Protein AF-A0AAV7ZIQ8-F1 (afdb_monomer)

InterPro domains:
  IPR001806 Small GTPase [PF00071] (3-124)
  IPR001806 Small GTPase [PS51421] (1-155)
  IPR001806 Small GTPase [SM00174] (4-128)
  IPR005225 Small GTP-binding domain [TIGR00231] (5-118)
  IPR027417 P-loop containing nucleoside triphosphate hydrolase [G3DSA:3.40.50.300] (1-154)
  IPR027417 P-loop containing nucleoside triphosphate hydrolase [SSF52540] (3-139)
  IPR050227 Ras-related protein Rab [PTHR47977] (3-155)

Radius of gyration: 22.84 Å; Cα contacts (8 Å, |Δi|>4): 168; chains: 1; bounding box: 70×34×74 Å

Sequence (155 aa):
MDRTMEVSGQLVKIQGWDTAGQERFRTITRAFYRGSHGVMIVYDVTSRKSFENVEYWIQNLKENTTVSDLSILLMGNKIDLEEERVVSTEEGENLAAQHNVPFFETSAKTGENVEKCFLLLTEQSLKKKHYNDSSKQTKQTTNVGIEIQPKKKCC

Organism: NCBI:txid1746091

Mean predicted aligned error: 10.59 Å

pLDDT: mean 78.33, std 20.76, range [32.09, 98.5]

Secondary structure (DSSP, 8-state):
-EEEEEETTEEEEEE----TT-TT-TTTHHHHHTT-SEEEEEEETT-HHHHHHHHHHHHHHHHHS-GGG-EEEEEEE-TT-GGG--S-HHHHHHHHHHHT--EEEE-TTT-TTHHHHHHHHHHHHHHHHHHHHHHHHTT---------PPPPPP-

Structure (mmCIF, N/CA/C/O backbone):
data_AF-A0AAV7ZIQ8-F1
#
_entry.id   AF-A0AAV7ZIQ8-F1
#
loop_
_atom_site.group_PDB
_atom_site.id
_atom_site.type_symbol
_atom_site.label_atom_id
_atom_site.label_alt_id
_atom_site.label_comp_id
_atom_site.label_asym_id
_atom_site.label_entity_id
_atom_site.label_seq_id
_atom_site.pdbx_PDB_ins_code
_atom_site.Cartn_x
_atom_site.Cartn_y
_atom_site.Cartn_z
_atom_site.occupancy
_atom_site.B_iso_or_equiv
_atom_site.auth_seq_id
_atom_site.auth_comp_id
_atom_site.auth_asym_id
_atom_site.auth_atom_id
_atom_site.pdbx_PDB_model_num
ATOM 1 N N . MET A 1 1 ? 7.582 -15.352 0.008 1.00 66.81 1 MET A N 1
ATOM 2 C CA . MET A 1 1 ? 6.362 -15.871 -0.650 1.00 66.81 1 MET A CA 1
ATOM 3 C C . MET A 1 1 ? 6.641 -16.031 -2.134 1.00 66.81 1 MET A C 1
ATOM 5 O O . MET A 1 1 ? 7.195 -15.110 -2.724 1.00 66.81 1 MET A O 1
ATOM 9 N N . ASP A 1 2 ? 6.266 -17.156 -2.737 1.00 77.56 2 ASP A N 1
ATOM 10 C CA . ASP A 1 2 ? 6.284 -17.350 -4.185 1.00 77.56 2 ASP A CA 1
ATOM 11 C C . ASP A 1 2 ? 4.873 -17.635 -4.719 1.00 77.56 2 ASP A C 1
ATOM 13 O O . ASP A 1 2 ? 4.132 -18.454 -4.185 1.00 77.56 2 ASP A O 1
ATOM 17 N N . ARG A 1 3 ? 4.471 -16.910 -5.766 1.00 80.94 3 ARG A N 1
ATOM 18 C CA . ARG A 1 3 ? 3.160 -17.066 -6.414 1.00 80.94 3 ARG A CA 1
ATOM 19 C C . ARG A 1 3 ? 3.337 -16.985 -7.921 1.00 80.94 3 ARG A C 1
ATOM 21 O O . ARG A 1 3 ? 4.111 -16.162 -8.390 1.00 80.94 3 ARG A O 1
ATOM 28 N N . THR A 1 4 ? 2.618 -17.803 -8.681 1.00 86.50 4 THR A N 1
ATOM 29 C CA . THR A 1 4 ? 2.549 -17.671 -10.145 1.00 86.50 4 THR A CA 1
ATOM 30 C C . THR A 1 4 ? 1.154 -17.200 -10.528 1.00 86.50 4 THR A C 1
ATOM 32 O O . THR A 1 4 ? 0.178 -17.713 -9.984 1.00 86.50 4 THR A O 1
ATOM 35 N N . MET A 1 5 ? 1.054 -16.218 -11.421 1.00 87.56 5 MET A N 1
ATOM 36 C CA . MET A 1 5 ? -0.221 -15.738 -11.957 1.00 87.56 5 MET A CA 1
ATOM 37 C C . MET A 1 5 ? -0.109 -15.400 -13.439 1.00 87.56 5 MET A C 1
ATOM 39 O O . MET A 1 5 ? 0.970 -15.063 -13.921 1.00 87.56 5 MET A O 1
ATOM 43 N N . GLU A 1 6 ? -1.224 -15.508 -14.154 1.00 89.31 6 GLU A N 1
ATOM 44 C CA . GLU A 1 6 ? -1.316 -15.083 -15.546 1.00 89.31 6 GLU A CA 1
ATOM 45 C C . GLU A 1 6 ? -1.636 -13.588 -15.607 1.00 89.31 6 GLU A C 1
ATOM 47 O O . GLU A 1 6 ? -2.621 -13.127 -15.034 1.00 89.31 6 GLU A O 1
ATOM 52 N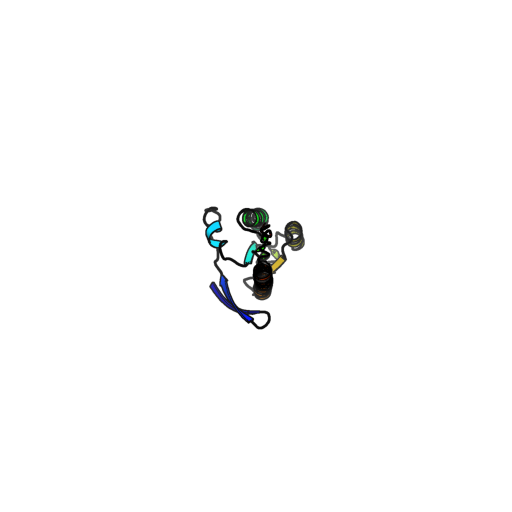 N . VAL A 1 7 ? -0.784 -12.828 -16.292 1.00 87.31 7 VAL A N 1
ATOM 53 C CA . VAL A 1 7 ? -0.904 -11.379 -16.446 1.00 87.31 7 VAL A CA 1
ATOM 54 C C . VAL A 1 7 ? -0.699 -11.040 -17.912 1.00 87.31 7 VAL A C 1
ATOM 56 O O . VAL A 1 7 ? 0.361 -11.315 -18.468 1.00 87.31 7 VAL A O 1
ATOM 59 N N . SER A 1 8 ? -1.712 -10.455 -18.559 1.00 84.50 8 SER A N 1
ATOM 60 C CA . SER A 1 8 ? -1.661 -10.116 -19.994 1.00 84.50 8 SER A CA 1
ATOM 61 C C . SER A 1 8 ? -1.257 -11.303 -20.898 1.00 84.50 8 SER A C 1
ATOM 63 O O . SER A 1 8 ? -0.482 -11.136 -21.839 1.00 84.50 8 SER A O 1
ATOM 65 N N . GLY A 1 9 ? -1.740 -12.515 -20.592 1.00 83.69 9 GLY A N 1
ATOM 66 C CA . GLY A 1 9 ? -1.420 -13.742 -21.337 1.00 83.69 9 GLY A CA 1
ATOM 67 C C . GLY A 1 9 ? -0.019 -14.313 -21.078 1.00 83.69 9 GLY A C 1
ATOM 68 O O . GLY A 1 9 ? 0.416 -15.222 -21.782 1.00 83.69 9 GLY A O 1
ATOM 69 N N . GLN A 1 10 ? 0.714 -13.784 -20.091 1.00 85.38 10 GLN A N 1
ATOM 70 C CA . GLN A 1 10 ? 2.027 -14.280 -19.676 1.00 85.38 10 GLN A CA 1
ATOM 71 C C . GLN A 1 10 ? 1.956 -14.873 -18.268 1.00 85.38 10 GLN A C 1
ATOM 73 O O . GLN A 1 10 ? 1.420 -14.253 -17.353 1.00 85.38 10 GLN A O 1
ATOM 78 N N . LEU A 1 11 ? 2.547 -16.053 -18.064 1.00 87.75 11 LEU A N 1
ATOM 79 C CA . LEU A 1 11 ? 2.721 -16.622 -16.726 1.00 87.75 11 LEU A CA 1
ATOM 80 C C . LEU A 1 11 ? 3.894 -15.940 -16.018 1.00 8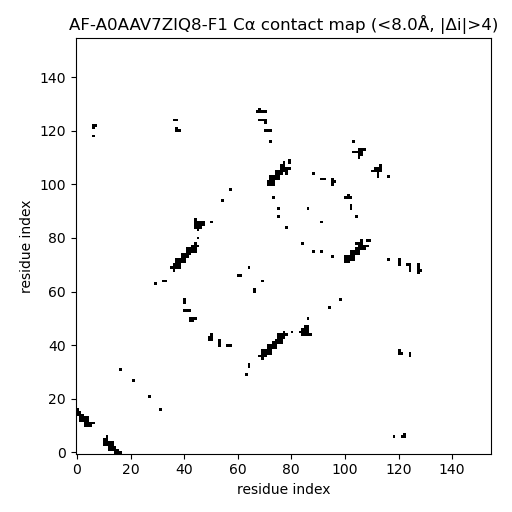7.75 11 LEU A C 1
ATOM 82 O O . LEU A 1 11 ? 5.048 -16.065 -16.429 1.00 87.75 11 LEU A O 1
ATOM 86 N N . VAL A 1 12 ? 3.598 -15.236 -14.929 1.00 87.69 12 VAL A N 1
ATOM 87 C CA . VAL A 1 12 ? 4.568 -14.462 -14.153 1.00 87.69 12 VAL A CA 1
ATOM 88 C C . VAL A 1 12 ? 4.741 -15.081 -12.776 1.00 87.69 12 VAL A C 1
ATOM 90 O O . VAL A 1 12 ? 3.776 -15.239 -12.028 1.00 87.69 12 VAL A O 1
ATOM 93 N N . LYS A 1 13 ? 5.990 -15.387 -12.411 1.00 86.56 13 LYS A N 1
ATOM 94 C CA . LYS A 1 13 ? 6.356 -15.797 -11.051 1.00 86.56 13 LYS A CA 1
ATOM 95 C C . LYS A 1 13 ? 6.713 -14.570 -10.209 1.00 86.56 13 LYS A C 1
ATOM 97 O O . LYS A 1 13 ? 7.732 -13.924 -10.441 1.00 86.56 13 LYS A O 1
ATOM 102 N N . ILE A 1 14 ? 5.892 -14.282 -9.210 1.00 85.31 14 ILE A N 1
ATOM 103 C CA . ILE A 1 14 ? 6.077 -13.232 -8.210 1.00 85.31 14 ILE A CA 1
ATOM 104 C C . ILE A 1 14 ? 6.877 -13.800 -7.038 1.00 85.31 14 ILE A C 1
ATOM 106 O O . ILE A 1 14 ? 6.524 -14.838 -6.475 1.00 85.31 14 ILE A O 1
ATOM 110 N N . GLN A 1 15 ? 7.942 -13.096 -6.656 1.00 82.69 15 GLN A N 1
ATOM 111 C CA . GLN A 1 15 ? 8.707 -13.354 -5.436 1.00 82.69 15 GLN A CA 1
ATOM 112 C C . GLN A 1 15 ? 8.516 -12.170 -4.489 1.00 82.69 15 GLN A C 1
ATOM 114 O O . GLN A 1 15 ? 9.014 -11.076 -4.747 1.00 82.69 15 GLN A O 1
ATOM 119 N N . GLY A 1 16 ? 7.746 -12.388 -3.426 1.00 77.75 16 GLY A N 1
ATOM 120 C CA . GLY A 1 16 ? 7.453 -11.387 -2.406 1.00 77.75 16 GLY A CA 1
ATOM 121 C C . GLY A 1 16 ? 8.329 -11.573 -1.172 1.00 77.75 16 GLY A C 1
ATOM 122 O O . GLY A 1 16 ? 8.413 -12.684 -0.630 1.00 77.75 16 GLY A O 1
ATOM 123 N N . TRP A 1 17 ? 8.926 -10.474 -0.721 1.00 75.88 17 TRP A N 1
ATOM 124 C CA . TRP A 1 17 ? 9.669 -10.367 0.531 1.00 75.88 17 TRP A CA 1
ATOM 125 C C . TRP A 1 17 ? 8.848 -9.489 1.477 1.00 75.88 17 TRP A C 1
ATOM 127 O O . TRP A 1 17 ? 8.567 -8.341 1.145 1.00 75.88 17 TRP A O 1
ATOM 137 N N . ASP A 1 18 ? 8.422 -10.037 2.614 1.00 71.62 18 ASP A N 1
ATOM 138 C CA . ASP A 1 18 ? 7.793 -9.249 3.676 1.00 71.62 18 ASP A CA 1
ATOM 139 C C . ASP A 1 18 ? 8.892 -8.622 4.544 1.00 71.62 18 ASP A C 1
ATOM 141 O O . ASP A 1 18 ? 9.898 -9.267 4.849 1.00 71.62 18 ASP A O 1
ATOM 145 N N . THR A 1 19 ? 8.717 -7.359 4.920 1.00 66.12 19 THR A N 1
ATOM 146 C CA . THR A 1 19 ? 9.667 -6.599 5.742 1.00 66.12 19 THR A CA 1
ATOM 147 C C . THR A 1 19 ? 9.257 -6.531 7.216 1.00 66.12 19 THR A C 1
ATOM 149 O O . THR A 1 19 ? 9.824 -5.726 7.958 1.00 66.12 19 THR A O 1
ATOM 152 N N . ALA A 1 20 ? 8.278 -7.339 7.649 1.00 45.81 20 ALA A N 1
ATOM 153 C CA . ALA A 1 20 ? 7.771 -7.382 9.022 1.00 45.81 20 ALA A CA 1
ATOM 154 C C . ALA A 1 20 ? 8.884 -7.290 10.093 1.00 45.81 20 ALA A C 1
ATOM 156 O O . ALA A 1 20 ? 9.793 -8.119 10.155 1.00 45.81 20 ALA A O 1
ATOM 157 N N . GLY A 1 21 ? 8.800 -6.271 10.962 1.00 49.53 21 GLY A N 1
ATOM 158 C CA . GLY A 1 21 ? 9.631 -6.128 12.168 1.00 49.53 21 GLY A CA 1
ATOM 159 C C . GLY A 1 21 ? 10.953 -5.361 12.018 1.00 49.53 21 GLY A C 1
ATOM 160 O O . GLY A 1 21 ? 11.766 -5.354 12.947 1.00 49.53 21 GLY A O 1
ATOM 161 N N . GLN A 1 22 ? 11.194 -4.707 10.880 1.00 46.72 22 GLN A N 1
ATOM 162 C CA . GLN A 1 22 ? 12.432 -3.972 10.593 1.00 46.72 22 GLN A CA 1
ATOM 163 C C . GLN A 1 22 ? 12.283 -2.441 10.598 1.00 46.72 22 GLN A C 1
ATOM 165 O O . GLN A 1 22 ? 13.212 -1.747 10.185 1.00 46.72 22 GLN A O 1
ATOM 170 N N . GLU A 1 23 ? 11.208 -1.863 11.157 1.00 55.09 23 GLU A N 1
ATOM 171 C CA . GLU A 1 23 ? 11.149 -0.400 11.345 1.00 55.09 23 GLU A CA 1
ATOM 172 C C . GLU A 1 23 ? 12.310 0.148 12.207 1.00 55.09 23 GLU A C 1
ATOM 174 O O . GLU A 1 23 ? 12.680 1.319 12.096 1.00 55.09 23 GLU A O 1
ATOM 179 N N . ARG A 1 24 ? 12.945 -0.714 13.021 1.00 51.22 24 ARG A N 1
ATOM 180 C CA . ARG A 1 24 ? 14.128 -0.390 13.842 1.00 51.22 24 ARG A CA 1
ATOM 181 C C . ARG A 1 24 ? 15.465 -0.430 13.093 1.00 51.22 24 ARG A C 1
ATOM 183 O O . ARG A 1 24 ? 16.467 0.023 13.636 1.00 51.22 24 ARG A O 1
ATOM 190 N N . PHE A 1 25 ? 15.504 -0.921 11.858 1.00 48.28 25 PHE A N 1
ATOM 191 C CA . PHE A 1 25 ? 16.738 -1.120 11.095 1.00 48.28 25 PHE A CA 1
ATOM 192 C C . PHE A 1 25 ? 16.577 -0.543 9.685 1.00 48.28 25 PHE A C 1
ATOM 194 O O . PHE A 1 25 ? 16.498 -1.241 8.678 1.00 48.28 25 PHE A O 1
ATOM 201 N N . ARG A 1 26 ? 16.596 0.792 9.623 1.00 52.88 26 ARG A N 1
ATOM 202 C CA . ARG A 1 26 ? 16.509 1.608 8.396 1.00 52.88 26 ARG A CA 1
ATOM 203 C C . ARG A 1 26 ? 17.550 1.260 7.310 1.00 52.88 26 ARG A C 1
ATOM 205 O O . ARG A 1 26 ? 17.431 1.725 6.183 1.00 52.88 26 ARG A O 1
ATOM 212 N N . THR A 1 27 ? 18.569 0.462 7.633 1.00 47.25 27 THR A N 1
ATOM 213 C CA . THR A 1 27 ? 19.698 0.107 6.755 1.00 47.25 27 THR A CA 1
ATOM 214 C C . THR A 1 27 ? 19.421 -1.103 5.852 1.00 47.25 27 THR A C 1
ATOM 216 O O . THR A 1 27 ? 20.036 -1.232 4.795 1.00 47.25 27 THR A O 1
ATOM 219 N N . ILE A 1 28 ? 18.495 -1.990 6.229 1.00 51.16 28 ILE A N 1
ATOM 220 C CA . ILE A 1 28 ? 18.280 -3.279 5.549 1.00 51.16 28 ILE A CA 1
ATOM 221 C C . ILE A 1 28 ? 17.465 -3.138 4.244 1.00 51.16 28 ILE A C 1
ATOM 223 O O . ILE A 1 28 ? 17.542 -3.985 3.356 1.00 51.16 28 ILE A O 1
ATOM 227 N N . THR A 1 29 ? 16.783 -2.010 4.040 1.00 56.53 29 THR A N 1
ATOM 228 C CA . THR A 1 29 ? 15.874 -1.781 2.907 1.00 56.53 29 THR A CA 1
ATOM 229 C C . THR A 1 29 ? 16.572 -1.581 1.557 1.00 56.53 29 THR A C 1
ATOM 231 O O . THR A 1 29 ? 16.047 -2.008 0.531 1.00 56.53 29 THR A O 1
ATOM 234 N N . ARG A 1 30 ? 17.799 -1.034 1.520 1.00 56.44 30 ARG A N 1
ATOM 235 C CA . ARG A 1 30 ? 18.522 -0.796 0.249 1.00 56.44 30 ARG A CA 1
ATOM 236 C C . ARG A 1 30 ? 18.827 -2.078 -0.536 1.00 56.44 30 ARG A C 1
ATOM 238 O O . ARG A 1 30 ? 18.812 -2.048 -1.764 1.00 56.44 30 ARG A O 1
ATOM 245 N N . ALA A 1 31 ? 19.099 -3.190 0.149 1.00 55.47 31 ALA A N 1
ATOM 246 C CA . ALA A 1 31 ? 19.391 -4.468 -0.503 1.00 55.47 31 ALA A CA 1
ATOM 247 C C . ALA A 1 31 ? 18.139 -5.087 -1.151 1.00 55.47 31 ALA A C 1
ATOM 249 O O . ALA A 1 31 ? 18.246 -5.686 -2.216 1.00 55.47 31 ALA A O 1
ATOM 250 N N . PHE A 1 32 ? 16.957 -4.880 -0.558 1.00 58.69 32 PHE A N 1
ATOM 251 C CA . PHE A 1 32 ? 15.686 -5.405 -1.071 1.00 58.69 32 PHE A CA 1
ATOM 252 C C . PHE A 1 32 ? 15.155 -4.641 -2.287 1.00 58.69 32 PHE A C 1
ATOM 254 O O . PHE A 1 32 ? 14.423 -5.197 -3.105 1.00 58.69 32 PHE A O 1
ATOM 261 N N . TYR A 1 33 ? 15.542 -3.376 -2.452 1.00 59.97 33 TYR A N 1
ATOM 262 C CA . TYR A 1 33 ? 15.119 -2.587 -3.608 1.00 59.97 33 TYR A CA 1
ATOM 263 C C . TYR A 1 33 ? 15.877 -2.950 -4.888 1.00 59.97 33 TYR A C 1
ATOM 265 O O . TYR A 1 33 ? 15.338 -2.828 -5.989 1.00 59.97 33 TYR A O 1
ATOM 273 N N . ARG A 1 34 ? 17.127 -3.417 -4.773 1.00 60.91 34 ARG A N 1
ATOM 274 C CA . ARG A 1 34 ? 17.961 -3.728 -5.937 1.00 60.91 34 ARG A CA 1
ATOM 275 C C . ARG A 1 34 ? 17.459 -5.002 -6.624 1.00 60.91 34 ARG A C 1
ATOM 277 O O . ARG A 1 34 ? 17.668 -6.102 -6.131 1.00 60.91 34 ARG A O 1
ATOM 284 N N . GLY A 1 35 ? 16.832 -4.838 -7.789 1.00 65.06 35 GLY A N 1
ATOM 285 C CA . GLY A 1 35 ? 16.249 -5.938 -8.572 1.00 65.06 35 GLY A CA 1
ATOM 286 C C . GLY A 1 35 ? 14.753 -6.165 -8.329 1.00 65.06 35 GLY A C 1
ATOM 287 O O . GLY A 1 35 ? 14.164 -7.038 -8.966 1.00 65.06 35 GLY A O 1
ATOM 288 N N . SER A 1 36 ? 14.129 -5.369 -7.456 1.00 72.62 36 SER A N 1
ATOM 289 C CA . SER A 1 36 ? 12.673 -5.335 -7.316 1.00 72.62 36 SER A CA 1
ATOM 290 C C . SER A 1 36 ? 12.048 -4.556 -8.473 1.00 72.62 36 SER A C 1
ATOM 292 O O . SER A 1 36 ? 12.565 -3.524 -8.889 1.00 72.62 36 SER A O 1
ATOM 294 N N . HIS A 1 37 ? 10.926 -5.056 -8.991 1.00 83.88 37 HIS A N 1
ATOM 295 C CA . HIS A 1 37 ? 10.193 -4.425 -10.097 1.00 83.88 37 HIS A CA 1
ATOM 296 C C . HIS A 1 37 ? 8.969 -3.638 -9.606 1.00 83.88 37 HIS A C 1
ATOM 298 O O . HIS A 1 37 ? 8.428 -2.798 -10.328 1.00 83.88 37 HIS A O 1
ATOM 304 N N . GLY A 1 38 ? 8.516 -3.911 -8.382 1.00 87.44 38 GLY A N 1
ATOM 305 C CA . GLY A 1 38 ? 7.373 -3.257 -7.769 1.00 87.44 38 GLY A CA 1
ATOM 306 C C . GLY A 1 38 ? 7.434 -3.324 -6.246 1.00 87.44 38 GLY A C 1
ATOM 307 O O . GLY A 1 38 ? 8.014 -4.258 -5.692 1.00 87.44 38 GLY A O 1
ATOM 308 N N . VAL A 1 39 ? 6.846 -2.331 -5.583 1.00 88.31 39 VAL A N 1
ATOM 309 C CA . VAL A 1 39 ? 6.736 -2.227 -4.125 1.00 88.31 39 VAL A CA 1
ATOM 310 C C . VAL A 1 39 ? 5.296 -1.915 -3.754 1.00 88.31 39 VAL A C 1
ATOM 312 O O . VAL A 1 39 ? 4.667 -1.033 -4.338 1.00 88.31 39 VAL A O 1
ATOM 315 N N . MET A 1 40 ? 4.794 -2.630 -2.754 1.00 90.69 40 MET A N 1
ATOM 316 C CA . MET A 1 40 ? 3.528 -2.329 -2.103 1.00 90.69 40 MET A CA 1
ATOM 317 C C . MET A 1 40 ? 3.812 -1.686 -0.752 1.00 90.69 40 MET A C 1
ATOM 319 O O . MET A 1 40 ? 4.531 -2.262 0.063 1.00 90.69 40 MET A O 1
ATOM 323 N N . ILE A 1 41 ? 3.254 -0.505 -0.516 1.00 92.38 41 ILE A N 1
ATOM 324 C CA . ILE A 1 41 ? 3.306 0.168 0.781 1.00 92.38 41 ILE A CA 1
ATOM 325 C C . ILE A 1 41 ? 1.941 -0.007 1.417 1.00 92.38 41 ILE A C 1
ATOM 327 O O . ILE A 1 41 ? 0.932 0.336 0.807 1.00 92.38 41 ILE A O 1
ATOM 331 N N . VAL A 1 42 ? 1.910 -0.561 2.623 1.00 94.56 42 VAL A N 1
ATOM 332 C CA . VAL A 1 42 ? 0.664 -0.945 3.287 1.00 94.56 42 VAL A CA 1
ATOM 333 C C . VAL A 1 42 ? 0.564 -0.227 4.617 1.00 94.56 42 VAL A C 1
ATOM 335 O O . VAL A 1 42 ? 1.489 -0.305 5.425 1.00 94.56 42 VAL A O 1
ATOM 338 N N . TYR A 1 43 ? -0.559 0.440 4.850 1.00 96.38 43 TYR A N 1
ATOM 339 C CA . TYR A 1 43 ? -0.941 0.925 6.171 1.00 96.38 43 TYR A CA 1
ATOM 340 C C . TYR A 1 43 ? -2.219 0.228 6.638 1.00 96.38 43 TYR A C 1
ATOM 342 O O . TYR A 1 43 ? -2.890 -0.458 5.872 1.00 96.38 43 TYR A O 1
ATOM 350 N N . ASP A 1 44 ? -2.526 0.371 7.917 1.00 97.06 44 ASP A N 1
ATOM 351 C CA . ASP A 1 44 ? -3.721 -0.160 8.558 1.00 97.06 44 ASP A CA 1
ATOM 352 C C . ASP A 1 44 ? -4.727 0.979 8.764 1.00 97.06 44 ASP A C 1
ATOM 354 O O . ASP A 1 44 ? -4.394 1.985 9.399 1.00 97.06 44 ASP A O 1
ATOM 358 N N . VAL A 1 45 ? -5.947 0.838 8.234 1.00 98.44 45 VAL A N 1
ATOM 359 C CA . VAL A 1 45 ? -6.986 1.881 8.326 1.00 98.44 45 VAL A CA 1
ATOM 360 C C . VAL A 1 45 ? -7.434 2.158 9.764 1.00 98.44 45 VAL A C 1
ATOM 362 O O . VAL A 1 45 ? -7.970 3.233 10.036 1.00 98.44 45 VAL A O 1
ATOM 365 N N . THR A 1 46 ? -7.162 1.245 10.702 1.00 98.06 46 THR A N 1
ATOM 366 C CA . THR A 1 46 ? -7.436 1.424 12.138 1.00 98.06 46 THR A CA 1
ATOM 367 C C . THR A 1 46 ? -6.246 2.022 12.902 1.00 98.06 46 THR A C 1
ATOM 369 O O . THR A 1 46 ? -6.318 2.271 14.105 1.00 98.06 46 THR A O 1
ATOM 372 N N . SER A 1 47 ? -5.133 2.327 12.218 1.00 97.31 47 SER A N 1
ATOM 373 C CA . SER A 1 47 ? -3.920 2.872 12.833 1.00 97.31 47 SER A CA 1
ATOM 374 C C . SER A 1 47 ? -3.419 4.138 12.139 1.00 97.31 47 SER A C 1
ATOM 376 O O . SER A 1 47 ? -2.624 4.085 11.195 1.00 97.31 47 SER A O 1
ATOM 378 N N . ARG A 1 48 ? -3.773 5.302 12.701 1.00 96.56 48 ARG A N 1
ATOM 379 C CA . ARG A 1 48 ? -3.288 6.6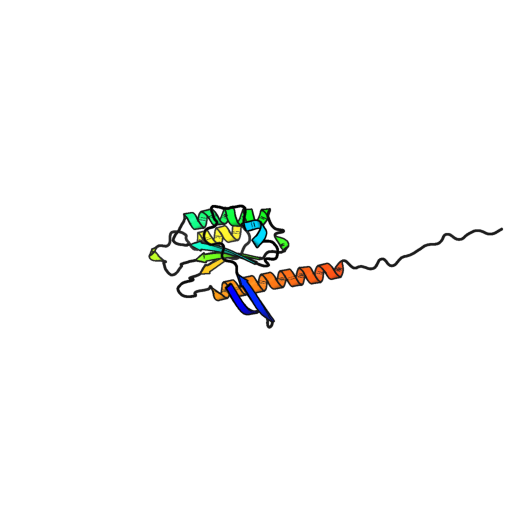30 12.273 1.00 96.56 48 ARG A CA 1
ATOM 380 C C . ARG A 1 48 ? -1.762 6.688 12.155 1.00 96.56 48 ARG A C 1
ATOM 382 O O . ARG A 1 48 ? -1.231 7.155 11.154 1.00 96.56 48 ARG A O 1
ATOM 389 N N . LYS A 1 49 ? -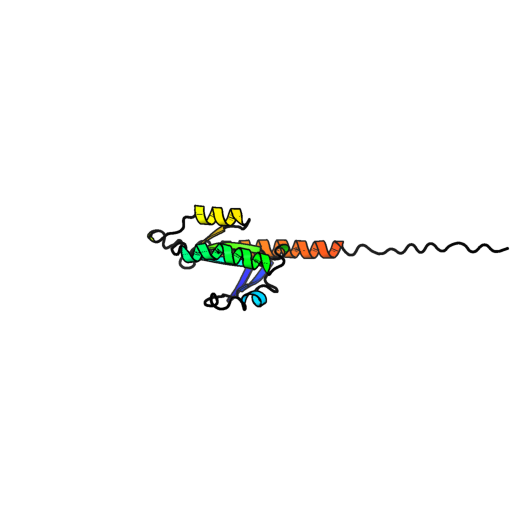1.057 6.120 13.137 1.00 93.75 49 LYS A N 1
ATOM 390 C CA . LYS A 1 49 ? 0.410 6.048 13.153 1.00 93.75 49 LYS A CA 1
ATOM 391 C C . LYS A 1 49 ? 0.972 5.283 11.951 1.00 93.75 49 LYS A C 1
ATOM 393 O O . LYS A 1 49 ? 2.031 5.632 11.442 1.00 93.75 49 LYS A O 1
ATOM 398 N N . SER A 1 50 ? 0.314 4.210 11.509 1.00 93.88 50 SER A N 1
ATOM 399 C CA . SER A 1 50 ? 0.774 3.454 10.337 1.00 93.88 50 SER A CA 1
ATOM 400 C C . SER A 1 50 ? 0.658 4.282 9.053 1.00 93.88 50 SER A C 1
ATOM 402 O O . SER A 1 50 ? 1.582 4.264 8.242 1.00 93.88 50 SER A O 1
ATOM 404 N N . PHE A 1 51 ? -0.414 5.071 8.928 1.00 96.19 51 PHE A N 1
ATOM 405 C CA . PHE A 1 51 ? -0.649 5.981 7.810 1.00 96.19 51 PHE A CA 1
ATOM 406 C C . PHE A 1 51 ? 0.369 7.126 7.769 1.00 96.19 51 PHE A C 1
ATOM 408 O O . PHE A 1 51 ? 0.969 7.371 6.729 1.00 96.19 51 PHE A O 1
ATOM 415 N N . GLU A 1 52 ? 0.666 7.755 8.908 1.00 92.94 52 GLU A N 1
ATOM 416 C CA . GLU A 1 52 ? 1.677 8.825 8.998 1.00 92.94 52 GLU A CA 1
ATOM 417 C C . GLU A 1 52 ? 3.080 8.366 8.558 1.00 92.94 52 GLU A C 1
ATOM 419 O O . GLU A 1 52 ? 3.864 9.148 8.026 1.00 92.94 52 GLU A O 1
ATOM 424 N N . ASN A 1 53 ? 3.407 7.080 8.723 1.00 89.88 53 ASN A N 1
ATOM 425 C CA . ASN A 1 53 ? 4.693 6.543 8.273 1.00 89.88 53 ASN A CA 1
ATOM 426 C C . ASN A 1 53 ? 4.777 6.344 6.750 1.00 89.88 53 ASN A C 1
ATOM 428 O O . ASN A 1 53 ? 5.882 6.194 6.226 1.00 89.88 53 ASN A O 1
ATOM 432 N N . VAL A 1 54 ? 3.651 6.316 6.028 1.00 91.81 54 VAL A N 1
ATOM 433 C CA . VAL A 1 54 ? 3.618 6.062 4.577 1.00 91.81 54 VAL A CA 1
ATOM 434 C C . VAL A 1 54 ? 4.434 7.098 3.813 1.00 91.81 54 VAL A C 1
ATOM 436 O O . VAL A 1 54 ? 5.208 6.727 2.930 1.00 91.81 54 VAL A O 1
ATOM 439 N N . GLU A 1 55 ? 4.304 8.377 4.166 1.00 89.06 55 GLU A N 1
ATOM 440 C CA . GLU A 1 55 ? 5.027 9.462 3.500 1.00 89.06 55 GLU A CA 1
ATOM 441 C C . GLU A 1 55 ? 6.545 9.251 3.591 1.00 89.06 55 GLU A C 1
ATOM 443 O O . GLU A 1 55 ? 7.247 9.287 2.577 1.00 89.06 55 GLU A O 1
ATOM 448 N N . TYR A 1 56 ? 7.040 8.918 4.788 1.00 86.75 56 TYR A N 1
ATOM 449 C 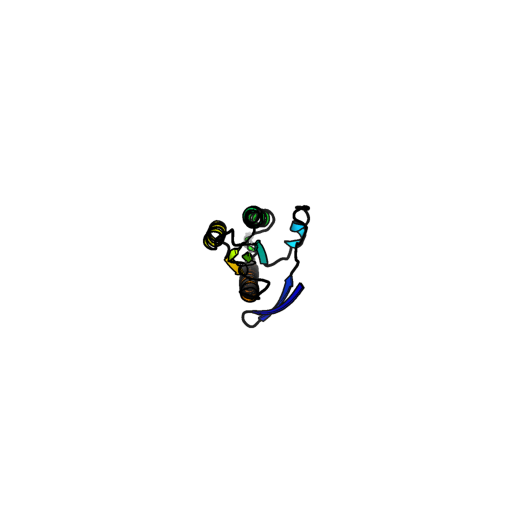CA . TYR A 1 56 ? 8.446 8.582 4.997 1.00 86.75 56 TYR A CA 1
ATOM 450 C C . TYR A 1 56 ? 8.893 7.418 4.097 1.00 86.75 56 TYR A C 1
ATOM 452 O O . TYR A 1 56 ? 9.966 7.482 3.492 1.00 86.75 56 TYR A O 1
ATOM 460 N N . TRP A 1 57 ? 8.081 6.364 3.966 1.00 85.75 57 TRP A N 1
ATOM 461 C CA . TRP A 1 57 ? 8.418 5.215 3.121 1.00 85.75 57 TRP A CA 1
ATOM 462 C C . TRP A 1 57 ? 8.452 5.565 1.634 1.00 85.75 57 TRP A C 1
ATOM 464 O O . TRP A 1 57 ? 9.392 5.170 0.941 1.00 85.75 57 TRP A O 1
ATOM 474 N N . ILE A 1 58 ? 7.479 6.337 1.144 1.00 86.12 58 ILE A N 1
ATOM 475 C CA . ILE A 1 58 ? 7.447 6.787 -0.253 1.00 86.12 58 ILE A CA 1
ATOM 476 C C . ILE A 1 58 ? 8.670 7.653 -0.563 1.00 86.12 58 ILE A C 1
ATOM 478 O O . ILE A 1 58 ? 9.327 7.441 -1.585 1.00 86.12 58 ILE A O 1
ATOM 482 N N . GLN A 1 59 ? 9.001 8.609 0.307 1.00 84.69 59 GLN A N 1
ATOM 483 C CA . GLN A 1 59 ? 10.167 9.477 0.130 1.00 84.69 59 GLN A CA 1
ATOM 484 C C . GLN A 1 59 ? 11.468 8.667 0.154 1.00 84.69 59 GLN A C 1
ATOM 486 O O . GLN A 1 59 ? 12.284 8.779 -0.761 1.00 84.69 59 GLN A O 1
ATOM 491 N N . ASN A 1 60 ? 11.620 7.759 1.121 1.00 82.00 60 ASN A N 1
ATOM 492 C CA . ASN A 1 60 ? 12.798 6.903 1.217 1.00 82.00 60 ASN A CA 1
ATOM 493 C C . ASN A 1 60 ? 12.983 6.026 -0.036 1.00 82.00 60 ASN A C 1
ATOM 495 O O . ASN A 1 60 ? 14.100 5.889 -0.535 1.00 82.00 60 ASN A O 1
ATOM 499 N N . LEU A 1 61 ? 11.903 5.463 -0.582 1.00 80.44 61 LEU A N 1
ATOM 500 C CA . LEU A 1 61 ? 11.944 4.715 -1.843 1.00 80.44 61 LEU A CA 1
ATOM 501 C C . LEU A 1 61 ? 12.386 5.598 -3.012 1.00 80.44 61 LEU A C 1
ATOM 503 O O . LEU A 1 61 ? 13.209 5.171 -3.826 1.00 80.44 61 LEU A O 1
ATOM 507 N N . LYS A 1 62 ? 11.871 6.830 -3.081 1.00 78.62 62 LYS A N 1
ATOM 508 C CA . LYS A 1 62 ? 12.202 7.783 -4.146 1.00 78.62 62 LYS A CA 1
ATOM 509 C C . LYS A 1 62 ? 13.663 8.240 -4.109 1.00 78.62 62 LYS A C 1
ATOM 511 O O . LYS A 1 62 ? 14.261 8.428 -5.161 1.00 78.62 62 LYS A O 1
ATOM 516 N N . GLU A 1 63 ? 14.250 8.368 -2.923 1.00 78.56 63 GLU A N 1
ATOM 517 C CA . GLU A 1 63 ? 15.648 8.783 -2.744 1.00 78.56 63 GLU A CA 1
ATOM 518 C C . GLU A 1 63 ? 16.662 7.660 -2.999 1.00 78.56 63 GLU A C 1
ATOM 520 O O . GLU A 1 63 ? 17.776 7.909 -3.458 1.00 78.56 63 GLU A O 1
ATOM 525 N N . ASN A 1 64 ? 16.305 6.414 -2.674 1.00 68.75 64 ASN A N 1
ATOM 526 C CA . ASN A 1 64 ? 17.242 5.286 -2.685 1.00 68.75 64 ASN A CA 1
ATOM 527 C C . ASN A 1 64 ? 17.160 4.421 -3.951 1.00 68.75 64 ASN A C 1
ATOM 529 O O . ASN A 1 64 ? 17.922 3.460 -4.082 1.00 68.75 64 ASN A O 1
ATOM 533 N N . THR A 1 65 ? 16.249 4.732 -4.874 1.00 67.25 65 THR A N 1
ATOM 534 C CA . THR A 1 65 ? 16.043 3.969 -6.109 1.00 67.25 65 THR A CA 1
ATOM 535 C C . THR A 1 65 ? 15.930 4.900 -7.309 1.00 67.25 65 THR A C 1
ATOM 537 O O . THR A 1 65 ? 15.477 6.038 -7.193 1.00 67.25 65 THR A O 1
ATOM 540 N N . THR A 1 66 ? 16.318 4.428 -8.495 1.00 65.00 66 THR A N 1
ATOM 541 C CA . THR A 1 66 ? 15.946 5.120 -9.732 1.00 65.00 66 THR A CA 1
ATOM 542 C C . THR A 1 66 ? 14.454 4.878 -9.957 1.00 65.00 66 THR A C 1
ATOM 544 O O . THR A 1 66 ? 14.047 3.841 -10.474 1.00 65.00 66 THR A O 1
ATOM 547 N N . VAL A 1 67 ? 13.634 5.834 -9.518 1.00 59.22 67 VAL A N 1
ATOM 548 C CA . VAL A 1 67 ? 12.158 5.768 -9.491 1.00 59.22 67 VAL A CA 1
ATOM 549 C C . VAL A 1 67 ? 11.537 5.394 -10.843 1.00 59.22 67 VAL A C 1
ATOM 551 O O . VAL A 1 67 ? 10.430 4.856 -10.888 1.00 59.22 67 VAL A O 1
ATOM 554 N N . SER A 1 68 ? 12.250 5.629 -11.951 1.00 62.47 68 SER A N 1
ATOM 555 C CA . SER A 1 68 ? 11.801 5.230 -13.289 1.00 62.47 68 SER A CA 1
ATOM 556 C C . SER A 1 68 ? 11.482 3.738 -13.383 1.00 62.47 68 SER A C 1
ATOM 558 O O . SER A 1 68 ? 10.533 3.370 -14.073 1.00 62.47 68 SER A O 1
ATOM 560 N N . ASP A 1 69 ? 12.199 2.897 -12.639 1.00 69.75 69 ASP A N 1
ATOM 561 C CA . ASP A 1 69 ? 12.178 1.447 -12.840 1.00 69.75 69 ASP A CA 1
ATOM 562 C C . ASP A 1 69 ? 11.260 0.710 -11.853 1.00 69.75 69 ASP A C 1
ATOM 564 O O . ASP A 1 69 ? 10.947 -0.461 -12.064 1.00 69.75 69 ASP A O 1
ATOM 568 N N . LEU A 1 70 ? 10.781 1.390 -10.804 1.00 82.19 70 LEU A N 1
ATOM 569 C CA . LEU A 1 70 ? 9.993 0.783 -9.731 1.00 82.19 70 LEU A CA 1
ATOM 570 C C . LEU A 1 70 ? 8.519 1.190 -9.819 1.00 82.19 70 LEU A C 1
ATOM 572 O O . LEU A 1 70 ? 8.192 2.378 -9.856 1.00 82.19 70 LEU A O 1
ATOM 576 N N . SER A 1 71 ? 7.603 0.227 -9.862 1.00 88.81 71 SER A N 1
ATOM 577 C CA . SER A 1 71 ? 6.168 0.495 -9.675 1.00 88.81 71 SER A CA 1
ATOM 578 C C . SER A 1 71 ? 5.855 0.566 -8.180 1.00 88.81 71 SER A C 1
ATOM 580 O O . SER A 1 71 ? 6.294 -0.298 -7.430 1.00 88.81 71 SER A O 1
ATOM 582 N N . ILE A 1 72 ? 5.124 1.581 -7.724 1.00 90.31 72 ILE A N 1
ATOM 583 C CA . ILE A 1 72 ? 4.748 1.734 -6.309 1.00 90.31 72 ILE A CA 1
ATOM 584 C C . ILE A 1 72 ? 3.226 1.702 -6.226 1.00 90.31 72 ILE A C 1
ATOM 586 O O . ILE A 1 72 ? 2.575 2.374 -7.019 1.00 90.31 72 ILE A O 1
ATOM 590 N N . LEU A 1 73 ? 2.683 0.944 -5.274 1.00 94.00 73 LEU A N 1
ATOM 591 C CA . LEU A 1 73 ? 1.253 0.848 -4.984 1.00 94.00 73 LEU A CA 1
ATOM 592 C C . LEU A 1 73 ? 1.013 1.131 -3.499 1.00 94.00 73 LEU A C 1
ATOM 594 O O . LEU A 1 73 ? 1.625 0.476 -2.654 1.00 94.00 73 LEU A O 1
ATOM 598 N N . LEU A 1 74 ? 0.133 2.082 -3.184 1.00 96.38 74 LEU A N 1
ATOM 599 C CA . LEU A 1 74 ? -0.309 2.330 -1.813 1.00 96.38 74 LEU A CA 1
ATOM 600 C C . LEU A 1 74 ? -1.547 1.485 -1.501 1.00 96.38 74 LEU A C 1
ATOM 602 O O . LEU A 1 74 ? -2.473 1.415 -2.309 1.00 96.38 74 LEU A O 1
ATOM 606 N N . MET A 1 75 ? -1.573 0.861 -0.325 1.00 97.88 75 MET A N 1
ATOM 607 C CA . MET A 1 75 ? -2.698 0.054 0.133 1.00 97.88 75 MET A CA 1
ATOM 608 C C . MET A 1 75 ? -3.127 0.436 1.550 1.00 97.88 75 MET A C 1
ATOM 610 O O . MET A 1 75 ? -2.314 0.399 2.475 1.00 97.88 75 MET A O 1
ATOM 614 N N . GLY A 1 76 ? -4.411 0.751 1.722 1.00 98.06 76 GLY A N 1
ATOM 615 C CA . GLY A 1 76 ? -5.061 0.807 3.032 1.00 98.06 76 GLY A CA 1
ATOM 616 C C . GLY A 1 76 ? -5.628 -0.569 3.360 1.00 98.06 76 GLY A C 1
ATOM 617 O O . GLY A 1 76 ? -6.499 -1.056 2.650 1.00 98.06 76 GLY A O 1
ATOM 618 N N . ASN A 1 77 ? -5.100 -1.251 4.370 1.00 98.31 77 ASN A N 1
ATOM 619 C CA . ASN A 1 77 ? -5.489 -2.617 4.718 1.00 98.31 77 ASN A CA 1
ATOM 620 C C . ASN A 1 77 ? -6.409 -2.649 5.947 1.00 98.31 77 ASN A C 1
ATOM 622 O O . ASN A 1 77 ? -6.448 -1.695 6.718 1.00 98.31 77 ASN A O 1
ATOM 626 N N . LYS A 1 78 ? -7.066 -3.794 6.160 1.00 97.88 78 LYS A N 1
ATOM 627 C CA . LYS A 1 78 ? -8.011 -4.077 7.255 1.00 97.88 78 LYS A CA 1
ATOM 628 C C . LYS A 1 78 ? -9.340 -3.328 7.161 1.00 97.88 78 LYS A C 1
ATOM 630 O O . LYS A 1 78 ? -9.951 -3.018 8.177 1.00 97.88 78 LYS A O 1
ATOM 635 N N . ILE A 1 79 ? -9.829 -3.097 5.945 1.00 98.38 79 ILE A N 1
ATOM 636 C CA . ILE A 1 79 ? -11.149 -2.475 5.731 1.00 98.38 79 ILE A CA 1
ATOM 637 C C . ILE A 1 79 ? -12.323 -3.313 6.246 1.00 98.38 79 ILE A C 1
ATOM 639 O O . ILE A 1 79 ? -13.434 -2.817 6.368 1.00 98.38 79 ILE A O 1
ATOM 643 N N . ASP A 1 80 ? -12.081 -4.576 6.602 1.00 98.31 80 ASP A N 1
ATOM 644 C CA . ASP A 1 80 ? -13.051 -5.394 7.328 1.00 98.31 80 ASP A CA 1
ATOM 645 C C . ASP A 1 80 ? -13.337 -4.891 8.756 1.00 98.31 80 ASP A C 1
ATOM 647 O O . ASP A 1 80 ? -14.304 -5.341 9.366 1.00 98.31 80 ASP A O 1
ATOM 651 N N . LEU A 1 81 ? -12.527 -3.965 9.282 1.00 97.31 81 LEU A N 1
ATOM 652 C CA . LEU A 1 81 ? -12.680 -3.339 10.597 1.00 97.31 81 LEU A CA 1
ATOM 653 C C . LEU A 1 81 ? -13.214 -1.901 10.480 1.00 97.31 81 LEU A C 1
ATOM 655 O O . LEU A 1 81 ? -12.653 -0.970 11.054 1.00 97.31 81 LEU A O 1
ATOM 659 N N . GLU A 1 82 ? -14.294 -1.709 9.721 1.00 96.62 82 GLU A N 1
ATOM 660 C CA . GLU A 1 82 ? -14.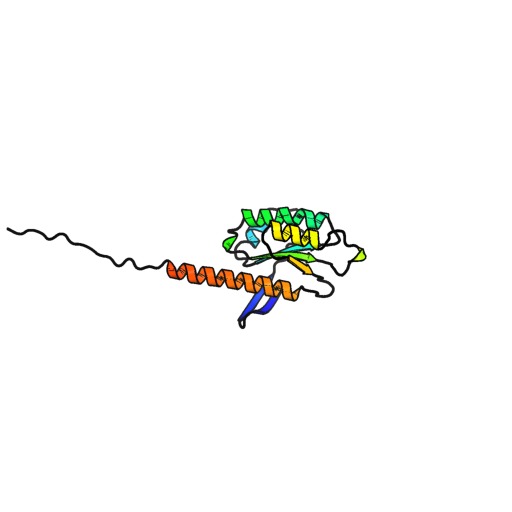847 -0.379 9.417 1.00 96.62 82 GLU A CA 1
ATOM 661 C C . GLU A 1 82 ? -15.239 0.419 10.676 1.00 96.62 82 GLU A C 1
ATOM 663 O O . GLU A 1 82 ? -15.024 1.625 10.740 1.00 96.62 82 GLU A O 1
ATOM 668 N N . GLU A 1 83 ? -15.740 -0.249 11.718 1.00 97.69 83 GLU A N 1
ATOM 669 C CA . GLU A 1 83 ? -16.105 0.397 12.991 1.00 97.69 83 GLU A CA 1
ATOM 670 C C . GLU A 1 83 ? -14.893 0.946 13.764 1.00 97.69 83 GLU A C 1
ATOM 672 O O . GLU A 1 83 ? -15.031 1.858 14.577 1.00 97.69 83 GLU A O 1
ATOM 677 N N . GLU A 1 84 ? -13.699 0.408 13.504 1.00 98.06 84 GLU A N 1
ATOM 678 C CA . GLU A 1 84 ? -12.435 0.831 14.114 1.00 98.06 84 GLU A CA 1
ATOM 679 C C . GLU A 1 84 ? -11.638 1.769 13.193 1.00 98.06 84 GLU A C 1
ATOM 681 O O . GLU A 1 84 ? -10.495 2.124 13.499 1.00 98.06 84 GLU A O 1
ATOM 686 N N . ARG A 1 85 ? -12.204 2.164 12.045 1.00 98.44 85 ARG A N 1
ATOM 687 C CA . ARG A 1 85 ? -11.526 3.016 11.070 1.00 98.44 85 ARG A CA 1
ATOM 688 C C . ARG A 1 85 ? -11.181 4.364 11.693 1.00 98.44 85 ARG A C 1
ATOM 690 O O . ARG A 1 85 ? -12.042 5.102 12.166 1.00 98.44 85 ARG A O 1
ATOM 697 N N . VAL A 1 86 ? -9.902 4.724 11.607 1.00 98.50 86 VAL A N 1
ATOM 698 C CA . VAL A 1 86 ? -9.399 6.041 12.025 1.00 98.50 86 VAL A CA 1
ATOM 699 C C . VAL A 1 86 ? -8.794 6.836 10.878 1.00 98.50 86 VAL A C 1
ATOM 701 O O . VAL A 1 86 ? -8.487 8.005 11.085 1.00 98.50 86 VAL A O 1
ATOM 704 N N . VAL A 1 87 ? -8.604 6.226 9.703 1.00 98.31 87 VAL A N 1
ATOM 705 C CA . VAL A 1 87 ? -8.131 6.873 8.469 1.00 98.31 87 VAL A CA 1
ATOM 706 C C . VAL A 1 87 ? -9.199 6.709 7.395 1.00 98.31 87 VAL A C 1
ATOM 708 O O . VAL A 1 87 ? -9.569 5.580 7.050 1.00 98.31 87 VAL A O 1
ATOM 711 N N . SER A 1 88 ? -9.715 7.821 6.876 1.00 98.38 88 SER A N 1
ATOM 712 C CA . SER A 1 88 ? -10.742 7.768 5.834 1.00 98.38 88 SER A CA 1
ATOM 713 C C . SER A 1 88 ? -10.150 7.343 4.487 1.00 98.38 88 SER A C 1
ATOM 715 O O . SER A 1 88 ? -8.952 7.492 4.230 1.00 98.38 88 SER A O 1
ATOM 717 N N . THR A 1 89 ? -11.001 6.830 3.601 1.00 98.06 89 THR A N 1
ATOM 718 C CA . THR A 1 89 ? -10.610 6.511 2.221 1.00 98.06 89 THR A CA 1
ATOM 719 C C . THR A 1 89 ? -10.090 7.752 1.490 1.00 98.06 89 THR A C 1
ATOM 721 O O . THR A 1 89 ? -9.065 7.679 0.818 1.00 98.06 89 THR A O 1
ATOM 724 N N . GLU A 1 90 ? -10.721 8.911 1.708 1.00 98.44 90 GLU A N 1
ATOM 725 C CA . GLU A 1 90 ? -10.314 10.198 1.128 1.00 98.44 90 GLU A CA 1
ATOM 726 C C . GLU A 1 90 ? -8.892 10.607 1.557 1.00 98.44 90 GLU A C 1
ATOM 728 O O . GLU A 1 90 ? -8.113 11.103 0.745 1.00 98.44 90 GLU A O 1
ATOM 733 N N . GLU A 1 91 ? -8.505 10.371 2.817 1.00 98.19 91 GLU A N 1
ATOM 734 C CA . GLU A 1 91 ? -7.134 10.634 3.276 1.00 98.19 91 GLU A CA 1
ATOM 735 C C . GLU A 1 91 ? -6.112 9.767 2.523 1.00 98.19 91 GLU A C 1
ATOM 737 O O . GLU A 1 91 ? -5.065 10.268 2.098 1.00 98.19 91 GLU A O 1
ATOM 742 N N . GLY A 1 92 ? -6.434 8.487 2.310 1.00 97.75 92 GLY A N 1
ATOM 743 C CA . GLY A 1 92 ? -5.623 7.563 1.515 1.00 97.75 92 GLY A CA 1
ATOM 744 C C . GLY A 1 92 ? -5.482 7.997 0.055 1.00 97.75 92 GLY A C 1
ATOM 745 O O . GLY A 1 92 ? -4.367 8.049 -0.472 1.00 97.75 92 GLY A O 1
ATOM 746 N N . GLU A 1 93 ? -6.594 8.368 -0.580 1.00 98.12 93 GLU A N 1
ATOM 747 C CA . GLU A 1 93 ? -6.637 8.864 -1.960 1.00 98.12 93 GLU A CA 1
ATOM 748 C C . GLU A 1 93 ? -5.828 10.153 -2.133 1.00 98.12 93 GLU A C 1
ATOM 750 O O . GLU A 1 93 ? -5.021 10.261 -3.061 1.00 98.12 93 GLU A O 1
ATOM 755 N N . ASN A 1 94 ? -5.981 11.105 -1.210 1.00 98.19 94 ASN A N 1
ATOM 756 C CA . ASN A 1 94 ? -5.256 12.371 -1.231 1.00 98.19 94 ASN A CA 1
ATOM 757 C C . ASN A 1 94 ? -3.741 12.160 -1.119 1.00 98.19 94 ASN A C 1
ATOM 759 O O . ASN A 1 94 ? -2.983 12.730 -1.908 1.00 98.19 94 ASN A O 1
ATOM 763 N N . LEU A 1 95 ? -3.286 11.306 -0.195 1.00 96.38 95 LEU A N 1
ATOM 764 C CA . LEU A 1 95 ? -1.861 10.993 -0.045 1.00 96.38 95 LEU A CA 1
ATOM 765 C C . LEU A 1 95 ? -1.294 10.311 -1.301 1.00 96.38 95 LEU A C 1
ATOM 767 O O . LEU A 1 95 ? -0.183 10.610 -1.751 1.00 96.38 95 LEU A O 1
ATOM 771 N N . ALA A 1 96 ? -2.066 9.409 -1.905 1.00 96.12 96 ALA A N 1
ATOM 772 C CA . ALA A 1 96 ? -1.669 8.730 -3.130 1.00 96.12 96 ALA A CA 1
ATOM 773 C C . ALA A 1 96 ? -1.548 9.700 -4.315 1.00 96.12 96 ALA A C 1
ATOM 775 O O . ALA A 1 96 ? -0.551 9.666 -5.047 1.00 96.12 96 ALA A O 1
ATOM 776 N N . ALA A 1 97 ? -2.513 10.614 -4.456 1.00 96.56 97 ALA A N 1
ATOM 777 C CA . ALA A 1 97 ? -2.516 11.655 -5.478 1.00 96.56 97 ALA A CA 1
ATOM 778 C C . ALA A 1 97 ? -1.320 12.607 -5.326 1.00 96.56 97 ALA A C 1
ATOM 780 O O . ALA A 1 97 ? -0.624 12.875 -6.307 1.00 96.56 97 ALA A O 1
ATOM 781 N N . GLN A 1 98 ? -1.010 13.042 -4.099 1.00 95.56 98 GLN A N 1
ATOM 782 C CA . GLN A 1 98 ? 0.159 13.883 -3.802 1.00 95.56 98 GLN A CA 1
ATOM 783 C C . GLN A 1 98 ? 1.477 13.246 -4.259 1.00 95.56 98 GLN A C 1
ATOM 785 O O . GLN A 1 98 ? 2.393 13.935 -4.713 1.00 95.56 98 GLN A O 1
ATOM 790 N N . HIS A 1 99 ? 1.584 11.922 -4.167 1.00 91.62 99 HIS A N 1
ATOM 791 C CA . HIS A 1 99 ? 2.784 11.195 -4.562 1.00 91.62 99 HIS A CA 1
ATOM 792 C C . HIS A 1 99 ? 2.742 10.603 -5.973 1.00 91.62 99 HIS A C 1
ATOM 794 O O . HIS A 1 99 ? 3.765 10.041 -6.392 1.00 91.62 99 HIS A O 1
ATOM 800 N N . ASN A 1 100 ? 1.627 10.775 -6.691 1.00 92.19 100 ASN A N 1
ATOM 801 C CA . ASN A 1 100 ? 1.342 10.202 -8.005 1.00 92.19 100 ASN A CA 1
ATOM 802 C C . ASN A 1 100 ? 1.520 8.673 -8.034 1.00 92.19 100 ASN A C 1
ATOM 804 O O . ASN A 1 100 ? 2.214 8.124 -8.894 1.00 92.19 100 ASN A O 1
ATOM 808 N N . VAL A 1 101 ? 0.935 7.990 -7.047 1.00 92.62 101 VAL A N 1
ATOM 809 C CA . VAL A 1 101 ? 0.907 6.523 -6.952 1.00 92.62 101 VAL A CA 1
ATOM 810 C C . VAL A 1 101 ? -0.544 6.030 -6.928 1.00 92.62 101 VAL A C 1
ATOM 812 O O . VAL A 1 101 ? -1.411 6.748 -6.438 1.00 92.62 101 VAL A O 1
ATOM 815 N N . PRO A 1 102 ? -0.852 4.828 -7.446 1.00 95.00 102 PRO A N 1
ATOM 816 C CA . PRO A 1 102 ? -2.187 4.257 -7.321 1.00 95.00 102 PRO A CA 1
ATOM 817 C C . PRO A 1 102 ? -2.491 3.876 -5.866 1.00 95.00 102 PRO A C 1
ATOM 819 O O . PRO A 1 102 ? -1.578 3.551 -5.099 1.00 95.00 102 PRO A O 1
ATOM 822 N N . PHE A 1 103 ? -3.779 3.858 -5.523 1.00 97.44 103 PHE A N 1
ATOM 823 C CA . PHE A 1 103 ? -4.283 3.517 -4.196 1.00 97.44 103 PHE A CA 1
ATOM 824 C C . PHE A 1 103 ? -5.413 2.498 -4.266 1.00 97.44 103 PHE A C 1
ATOM 826 O O . PHE A 1 103 ? -6.274 2.591 -5.139 1.00 97.44 103 PHE A O 1
ATOM 833 N N . PHE A 1 104 ? -5.394 1.539 -3.341 1.00 97.81 104 PHE A N 1
ATOM 834 C CA . PHE A 1 104 ? -6.472 0.577 -3.137 1.00 97.81 104 PHE A CA 1
ATOM 835 C C . PHE A 1 104 ? -6.701 0.337 -1.652 1.00 97.81 104 PHE A C 1
ATOM 837 O O . PHE A 1 104 ? -5.763 0.192 -0.870 1.00 97.81 104 PHE A O 1
ATOM 844 N N . GLU A 1 105 ? -7.963 0.185 -1.287 1.00 98.19 105 GLU A N 1
ATOM 845 C CA . GLU A 1 105 ? -8.337 -0.399 -0.012 1.00 98.19 105 GLU A CA 1
ATOM 846 C C . GLU A 1 105 ? -8.420 -1.922 -0.121 1.00 98.19 105 GLU A C 1
ATOM 848 O O . GLU A 1 105 ? -8.870 -2.464 -1.131 1.00 98.19 105 GLU A O 1
ATOM 853 N N . THR A 1 106 ? -7.941 -2.623 0.903 1.00 98.19 106 THR A N 1
ATOM 854 C CA . THR A 1 106 ? -7.794 -4.079 0.922 1.00 98.19 106 THR A CA 1
ATOM 855 C C . THR A 1 106 ? -8.176 -4.659 2.277 1.00 98.19 106 THR A C 1
ATOM 857 O O . THR A 1 106 ? -8.057 -4.013 3.318 1.00 98.19 106 THR A O 1
ATOM 860 N N . SER A 1 107 ? -8.584 -5.924 2.281 1.00 97.81 107 SER A N 1
ATOM 861 C CA . SER A 1 107 ? -8.603 -6.727 3.500 1.00 97.81 107 SER A CA 1
ATOM 862 C C . SER A 1 107 ? -7.867 -8.030 3.247 1.00 97.81 107 SER A C 1
ATOM 864 O O . SER A 1 107 ? -8.321 -8.901 2.507 1.00 97.81 107 SER A O 1
ATOM 866 N N . ALA A 1 108 ? -6.726 -8.194 3.913 1.00 95.00 108 ALA A N 1
ATOM 867 C CA . ALA A 1 108 ? -6.015 -9.468 3.933 1.00 95.00 108 ALA A CA 1
ATOM 868 C C . ALA A 1 108 ? -6.841 -10.599 4.581 1.00 95.00 108 ALA A C 1
ATOM 870 O O . ALA A 1 108 ? -6.589 -11.768 4.301 1.00 95.00 108 ALA A O 1
ATOM 871 N N . LYS A 1 109 ? -7.822 -10.261 5.432 1.00 96.12 109 LYS A N 1
ATOM 872 C CA . LYS A 1 109 ? -8.681 -11.228 6.126 1.00 96.12 109 LYS A CA 1
ATOM 873 C C . LYS A 1 109 ? -9.776 -11.774 5.214 1.00 96.12 109 LYS A C 1
ATOM 875 O O . LYS A 1 109 ? -9.998 -12.980 5.200 1.00 96.12 109 LYS A O 1
ATOM 880 N N . THR A 1 110 ? -10.461 -10.902 4.473 1.00 97.00 110 THR A N 1
ATOM 881 C CA . THR A 1 110 ? -11.548 -11.308 3.562 1.00 97.00 110 THR A CA 1
ATOM 882 C C . THR A 1 110 ? -11.041 -11.638 2.158 1.00 97.00 110 THR A C 1
ATOM 884 O O . THR A 1 110 ? -11.740 -12.291 1.390 1.00 97.00 110 THR A O 1
ATOM 887 N N . GLY A 1 111 ? -9.823 -11.207 1.820 1.00 95.75 111 GLY A N 1
ATOM 888 C CA . GLY A 1 111 ? -9.250 -11.299 0.478 1.00 95.75 111 GLY A CA 1
ATOM 889 C C . GLY A 1 111 ? -9.653 -10.141 -0.437 1.00 95.75 111 GLY A C 1
ATOM 890 O O . GLY A 1 111 ? -9.241 -10.112 -1.600 1.00 95.75 111 GLY A O 1
ATOM 891 N N . GLU A 1 112 ? -10.431 -9.176 0.060 1.00 97.69 112 GLU A N 1
ATOM 892 C CA . GLU A 1 112 ? -10.924 -8.061 -0.740 1.00 97.69 112 GLU A CA 1
ATOM 893 C C . GLU A 1 112 ? -9.777 -7.239 -1.338 1.00 97.69 112 GLU A C 1
ATOM 895 O O . GLU A 1 112 ? -8.855 -6.813 -0.640 1.00 97.69 112 GLU A O 1
ATOM 900 N N . ASN A 1 113 ? -9.840 -7.051 -2.662 1.00 96.19 113 ASN A N 1
ATOM 901 C CA . ASN A 1 113 ? -8.888 -6.325 -3.512 1.00 96.19 113 ASN A CA 1
ATOM 902 C C . ASN A 1 113 ? -7.422 -6.800 -3.471 1.00 96.19 113 ASN A C 1
ATOM 904 O O . ASN A 1 113 ? -6.634 -6.343 -4.296 1.00 96.19 113 ASN A O 1
ATOM 908 N N . VAL A 1 114 ? -7.058 -7.774 -2.629 1.00 94.06 114 VAL A N 1
ATOM 909 C CA . VAL A 1 114 ? -5.689 -8.306 -2.521 1.00 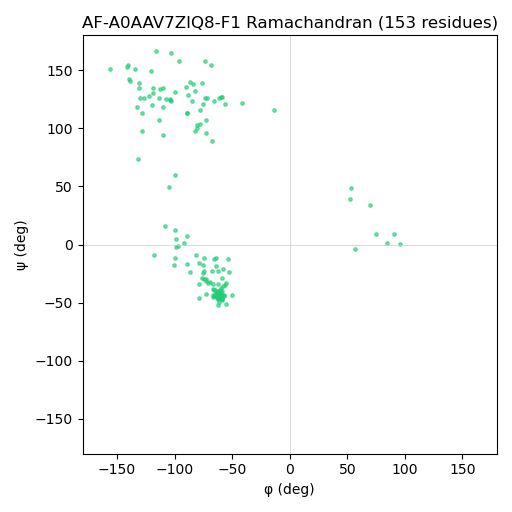94.06 114 VAL A CA 1
ATOM 910 C C . VAL A 1 114 ? -5.180 -8.782 -3.882 1.00 94.06 114 VAL A C 1
ATOM 912 O O . VAL A 1 114 ? -4.112 -8.373 -4.332 1.00 94.06 114 VAL A O 1
ATOM 915 N N . GLU A 1 115 ? -5.956 -9.609 -4.584 1.00 92.44 115 GLU A N 1
ATOM 916 C CA . GLU A 1 115 ? -5.568 -10.120 -5.902 1.00 92.44 115 GLU A CA 1
ATOM 917 C C . GLU A 1 115 ? -5.458 -9.020 -6.964 1.00 92.44 115 GLU A C 1
ATOM 919 O O . GLU A 1 115 ? -4.504 -9.020 -7.745 1.00 92.44 115 GLU A O 1
ATOM 924 N N . LYS A 1 116 ? -6.372 -8.043 -6.945 1.00 93.56 116 LYS A N 1
ATOM 925 C CA . LYS A 1 116 ? -6.344 -6.900 -7.869 1.00 93.56 116 LYS A CA 1
ATOM 926 C C . LYS A 1 116 ? -5.069 -6.076 -7.691 1.00 93.56 116 LYS A C 1
ATOM 928 O O . LYS A 1 116 ? -4.458 -5.693 -8.684 1.00 93.56 116 LYS A O 1
ATOM 933 N N . CYS A 1 117 ? -4.632 -5.861 -6.451 1.00 94.19 117 CYS A N 1
ATOM 934 C CA . CYS A 1 117 ? -3.391 -5.153 -6.149 1.00 94.19 117 CYS A CA 1
ATOM 935 C C . CYS A 1 117 ? -2.158 -5.878 -6.707 1.00 94.19 117 CYS A C 1
ATOM 937 O O . CYS A 1 117 ? -1.301 -5.247 -7.331 1.00 94.19 117 CYS A O 1
ATOM 939 N N . PHE A 1 118 ? -2.074 -7.204 -6.536 1.00 92.06 118 PHE A N 1
ATOM 940 C CA . PHE A 1 118 ? -0.991 -8.003 -7.124 1.00 92.06 118 PHE A CA 1
ATOM 941 C C . PHE A 1 118 ? -0.993 -7.949 -8.653 1.00 92.06 118 PHE A C 1
ATOM 943 O O . PHE A 1 118 ? 0.073 -7.772 -9.249 1.00 92.06 118 PHE A O 1
ATOM 950 N N . LEU A 1 119 ? -2.166 -8.060 -9.280 1.00 91.94 119 LEU A N 1
ATOM 951 C CA . LEU A 1 119 ? -2.301 -7.988 -10.732 1.00 91.94 119 LEU A CA 1
ATOM 952 C C . LEU A 1 119 ? -1.855 -6.620 -11.260 1.00 91.94 119 LEU A C 1
ATOM 954 O O . LEU A 1 119 ? -0.972 -6.553 -12.114 1.00 91.94 119 LEU A O 1
ATOM 958 N N . LEU A 1 120 ? -2.393 -5.533 -10.699 1.00 91.75 120 LEU A N 1
ATOM 959 C CA . LEU A 1 120 ? -2.083 -4.171 -11.127 1.00 91.75 120 LEU A CA 1
ATOM 960 C C . LEU A 1 120 ? -0.591 -3.860 -11.004 1.00 91.75 120 LEU A C 1
ATOM 962 O O . LEU A 1 120 ? 0.012 -3.338 -11.945 1.00 91.75 120 LEU A O 1
ATOM 966 N N . LEU A 1 121 ? 0.015 -4.184 -9.857 1.00 91.94 121 LEU A N 1
ATOM 967 C CA . LEU A 1 121 ? 1.439 -3.940 -9.656 1.00 91.94 121 LEU A CA 1
ATOM 968 C C . LEU A 1 121 ? 2.269 -4.717 -10.681 1.00 91.94 121 LEU A C 1
ATOM 970 O O . LEU A 1 121 ? 3.178 -4.153 -11.288 1.00 91.94 121 LEU A O 1
ATOM 974 N N . THR A 1 122 ? 1.922 -5.984 -10.917 1.00 90.62 122 THR A N 1
ATOM 975 C CA . THR A 1 122 ? 2.624 -6.838 -11.881 1.00 90.62 122 THR A CA 1
ATOM 976 C C . THR A 1 122 ? 2.502 -6.294 -13.302 1.00 90.62 122 THR A C 1
ATOM 978 O O . THR A 1 122 ? 3.512 -6.170 -13.994 1.00 90.62 122 THR A O 1
ATOM 981 N N . GLU A 1 123 ? 1.307 -5.881 -13.730 1.00 90.12 123 GLU A N 1
ATOM 982 C CA . GLU A 1 123 ? 1.098 -5.249 -15.036 1.00 90.12 123 GLU A CA 1
ATOM 983 C C . GLU A 1 123 ? 1.932 -3.976 -15.209 1.00 90.12 123 GLU A C 1
ATOM 985 O O . GLU A 1 123 ? 2.577 -3.787 -16.244 1.00 90.12 123 GLU A O 1
ATOM 990 N N . GLN A 1 124 ? 1.946 -3.097 -14.202 1.00 89.50 124 GLN A N 1
ATOM 991 C CA . GLN A 1 124 ? 2.731 -1.863 -14.248 1.00 89.50 124 GLN A CA 1
ATOM 992 C C . GLN A 1 124 ? 4.232 -2.156 -14.324 1.00 89.50 124 GLN A C 1
ATOM 994 O O . GLN A 1 124 ? 4.946 -1.554 -15.128 1.00 89.50 124 GLN A O 1
ATOM 999 N N . SER A 1 125 ? 4.712 -3.108 -13.523 1.00 87.19 125 SER A N 1
ATOM 1000 C CA . SER A 1 125 ? 6.108 -3.550 -13.525 1.00 87.19 125 SER A CA 1
ATOM 1001 C C . SER A 1 125 ? 6.538 -4.143 -14.871 1.00 87.19 125 SER A C 1
ATOM 1003 O O . SER A 1 125 ? 7.620 -3.819 -15.364 1.00 87.19 125 SER A O 1
ATOM 1005 N N . LEU A 1 126 ? 5.693 -4.959 -15.510 1.00 85.56 126 LEU A N 1
ATOM 1006 C CA . LEU A 1 126 ? 5.970 -5.510 -16.841 1.00 85.56 126 LEU A CA 1
ATOM 1007 C C . LEU A 1 126 ? 6.014 -4.419 -17.914 1.00 85.56 126 LEU A C 1
ATOM 1009 O O . LEU A 1 126 ? 6.942 -4.396 -18.722 1.00 85.56 126 LEU A O 1
ATOM 1013 N N . LYS A 1 127 ? 5.057 -3.480 -17.904 1.00 84.88 127 LYS A N 1
ATOM 1014 C CA . LYS A 1 127 ? 5.022 -2.353 -18.854 1.00 84.88 127 LYS A CA 1
ATOM 1015 C C . LYS A 1 127 ? 6.305 -1.520 -18.789 1.00 84.88 127 LYS A C 1
ATOM 1017 O O . LYS A 1 127 ? 6.888 -1.215 -19.830 1.00 84.88 127 LYS A O 1
ATOM 1022 N N . LYS A 1 128 ? 6.787 -1.209 -17.580 1.00 81.12 128 LYS A N 1
ATOM 1023 C CA . LYS A 1 128 ? 8.059 -0.492 -17.379 1.00 81.12 128 LYS A CA 1
ATOM 1024 C C . LYS A 1 128 ? 9.263 -1.290 -17.883 1.00 81.12 128 LYS A C 1
ATOM 1026 O O . LYS A 1 128 ? 10.134 -0.727 -18.543 1.00 81.12 128 LYS A O 1
ATOM 1031 N N . LYS A 1 129 ? 9.296 -2.604 -17.633 1.00 76.44 129 LYS A N 1
ATOM 1032 C CA . LYS A 1 129 ? 10.362 -3.484 -18.130 1.00 76.44 129 LYS A CA 1
ATOM 1033 C C . LYS A 1 129 ? 10.420 -3.501 -19.661 1.00 76.44 129 LYS A C 1
ATOM 1035 O O . LYS A 1 129 ? 11.482 -3.258 -20.224 1.00 76.44 129 LYS A O 1
ATOM 1040 N N . HIS A 1 130 ? 9.281 -3.697 -20.328 1.00 76.56 130 HIS A N 1
ATOM 1041 C CA . HIS A 1 130 ? 9.207 -3.686 -21.791 1.00 76.56 130 HIS A CA 1
ATOM 1042 C C . HIS A 1 130 ? 9.643 -2.342 -22.390 1.00 76.56 130 HIS A C 1
ATOM 1044 O O . HIS A 1 130 ? 10.409 -2.326 -23.349 1.00 76.56 130 HIS A O 1
ATOM 1050 N N . TYR A 1 131 ? 9.233 -1.216 -21.796 1.00 64.69 131 TYR A N 1
ATOM 1051 C CA . TYR A 1 131 ? 9.682 0.112 -22.230 1.00 64.69 131 TYR A CA 1
ATOM 1052 C C . TYR A 1 131 ? 11.209 0.283 -22.120 1.00 64.69 131 TYR A C 1
ATOM 1054 O O . TYR A 1 131 ? 11.862 0.804 -23.031 1.00 64.69 131 TYR A O 1
ATOM 1062 N N . ASN A 1 132 ? 11.799 -0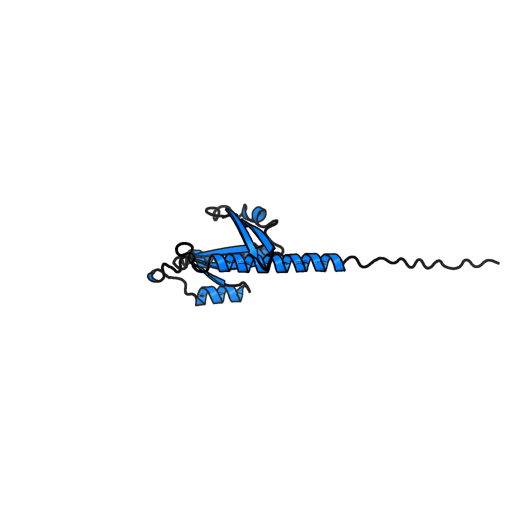.195 -21.023 1.00 65.62 132 ASN A N 1
ATOM 1063 C CA . ASN A 1 132 ? 13.242 -0.140 -20.795 1.00 65.62 132 ASN A CA 1
ATOM 1064 C C . ASN A 1 132 ? 14.031 -1.066 -21.742 1.00 65.62 132 ASN A C 1
ATOM 1066 O O . ASN A 1 132 ? 15.143 -0.720 -22.146 1.00 65.62 132 ASN A O 1
ATOM 1070 N N . ASP A 1 133 ? 13.463 -2.206 -22.136 1.00 66.12 133 ASP A N 1
ATOM 1071 C CA . ASP A 1 133 ? 14.082 -3.118 -23.104 1.00 66.12 133 ASP A CA 1
ATOM 1072 C C . ASP A 1 133 ? 14.030 -2.544 -24.535 1.00 66.12 133 ASP A C 1
ATOM 1074 O O . ASP A 1 133 ? 15.046 -2.538 -25.236 1.00 66.12 133 ASP A O 1
ATOM 1078 N N . SER A 1 134 ? 12.897 -1.961 -24.948 1.00 62.19 134 SER A N 1
ATOM 1079 C CA . SER A 1 134 ? 12.755 -1.311 -26.262 1.00 62.19 134 SER A CA 1
ATOM 1080 C C . SER A 1 134 ? 13.637 -0.063 -26.411 1.00 62.19 134 SER A C 1
ATOM 1082 O O . SER A 1 134 ? 14.241 0.149 -27.459 1.00 62.19 134 SER A O 1
ATOM 1084 N N . SER A 1 135 ? 13.777 0.750 -25.360 1.00 58.47 135 SER A N 1
ATOM 1085 C CA . SER A 1 135 ? 14.608 1.968 -25.384 1.00 58.47 135 SER A CA 1
ATOM 1086 C C . SER A 1 135 ? 16.120 1.695 -25.347 1.00 58.47 135 SER A C 1
ATOM 1088 O O . SER A 1 135 ? 16.905 2.517 -25.829 1.00 58.47 135 SER A O 1
ATOM 1090 N N . LYS A 1 136 ? 16.551 0.532 -24.839 1.00 52.53 136 LYS A N 1
ATOM 1091 C CA . LYS A 1 136 ? 17.951 0.079 -24.926 1.00 52.53 136 LYS A CA 1
ATOM 1092 C C . LYS A 1 136 ? 18.331 -0.401 -26.329 1.00 52.53 136 LYS A C 1
ATOM 1094 O O . LYS A 1 136 ? 19.484 -0.219 -26.714 1.00 52.53 136 LYS A O 1
ATOM 1099 N N . GLN A 1 137 ? 17.390 -0.938 -27.110 1.00 44.31 137 GLN A N 1
ATOM 1100 C CA . GLN A 1 137 ? 17.648 -1.343 -28.500 1.00 44.31 137 GLN A CA 1
ATOM 1101 C C . GLN A 1 137 ? 17.799 -0.144 -29.454 1.00 44.31 137 GLN A C 1
ATOM 1103 O O . GLN A 1 137 ? 18.631 -0.187 -30.355 1.00 44.31 137 GLN A O 1
ATOM 1108 N N . THR A 1 138 ? 17.114 0.978 -29.212 1.00 41.56 138 THR A N 1
ATOM 1109 C CA . THR A 1 138 ? 17.226 2.185 -30.061 1.00 41.56 138 THR A CA 1
ATOM 1110 C C . THR A 1 138 ? 18.537 2.968 -29.866 1.00 41.56 138 THR A C 1
ATOM 1112 O O . THR A 1 138 ? 18.856 3.839 -30.668 1.00 41.56 138 THR A O 1
ATOM 1115 N N . LYS A 1 139 ? 19.344 2.669 -28.834 1.00 39.16 139 LYS A N 1
ATOM 1116 C CA . LYS A 1 139 ? 20.665 3.303 -28.616 1.00 39.16 139 LYS A CA 1
ATOM 1117 C C . LYS A 1 139 ? 21.836 2.590 -29.310 1.00 39.16 139 LYS A C 1
ATOM 1119 O O . LYS A 1 139 ? 22.979 2.997 -29.117 1.00 39.16 139 LYS A O 1
ATOM 1124 N N . GLN A 1 140 ? 21.581 1.581 -30.144 1.00 38.53 140 GLN A N 1
ATOM 1125 C CA . GLN A 1 140 ? 22.565 1.047 -31.094 1.00 38.53 140 GLN A CA 1
ATOM 1126 C C . GLN A 1 140 ? 22.329 1.615 -32.502 1.00 38.53 140 GLN A C 1
ATOM 1128 O O . GLN A 1 140 ? 22.102 0.877 -33.456 1.00 38.53 140 GL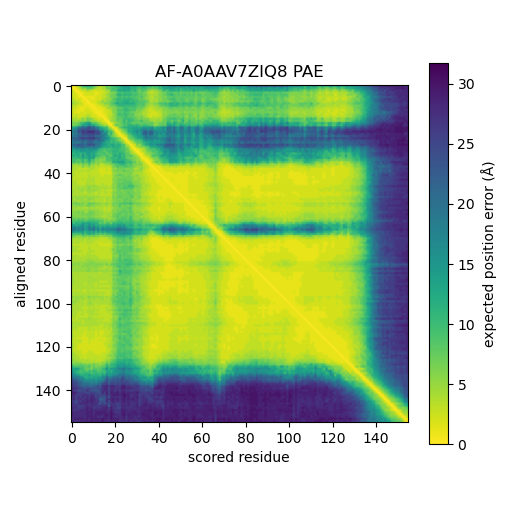N A O 1
ATOM 1133 N N . THR A 1 141 ? 22.394 2.939 -32.662 1.00 33.50 141 THR A N 1
ATOM 1134 C CA . THR A 1 141 ? 22.550 3.522 -34.000 1.00 33.50 141 THR A CA 1
ATOM 1135 C C . THR A 1 141 ? 24.025 3.441 -34.380 1.00 33.50 141 THR A C 1
ATOM 1137 O O . THR A 1 141 ? 24.867 4.171 -33.867 1.00 33.50 141 THR A O 1
ATOM 1140 N N . THR A 1 142 ? 24.310 2.472 -35.243 1.00 34.19 142 THR A N 1
ATOM 1141 C CA . THR A 1 142 ? 25.480 2.313 -36.115 1.00 34.19 142 THR A CA 1
ATOM 1142 C C . THR A 1 142 ? 26.366 3.554 -36.285 1.00 34.19 142 THR A C 1
ATOM 1144 O O . THR A 1 142 ? 25.983 4.510 -36.959 1.00 34.19 142 THR A O 1
ATOM 1147 N N . ASN A 1 143 ? 27.613 3.466 -35.811 1.00 38.22 143 ASN A N 1
ATOM 1148 C CA . ASN A 1 143 ? 28.724 4.206 -36.407 1.00 38.22 143 ASN A CA 1
ATOM 1149 C C . ASN A 1 143 ? 28.971 3.632 -37.812 1.00 38.22 143 ASN A C 1
ATOM 1151 O O . ASN A 1 143 ? 29.745 2.690 -37.974 1.00 38.22 143 ASN A O 1
ATOM 1155 N N . VAL A 1 144 ? 28.299 4.172 -38.830 1.00 36.09 144 VAL A N 1
ATOM 1156 C CA . VAL A 1 144 ? 28.773 4.023 -40.210 1.00 36.09 144 VAL A CA 1
ATOM 1157 C C . VAL A 1 144 ? 29.905 5.028 -40.372 1.00 36.09 144 VAL A C 1
ATOM 1159 O O . VAL A 1 144 ? 29.678 6.234 -40.442 1.00 36.09 144 VAL A O 1
ATOM 1162 N N . GLY A 1 145 ? 31.136 4.522 -40.347 1.00 34.44 145 GLY A N 1
ATOM 1163 C CA . GLY A 1 145 ? 32.318 5.314 -40.640 1.00 34.44 145 GLY A CA 1
ATOM 1164 C C . GLY A 1 145 ? 32.228 5.908 -42.042 1.00 34.44 145 GLY A C 1
ATOM 1165 O O . GLY A 1 145 ? 32.034 5.187 -43.019 1.00 34.44 145 GLY A O 1
ATOM 1166 N N . ILE A 1 146 ? 32.400 7.223 -42.139 1.00 32.34 146 ILE A N 1
ATOM 1167 C CA . ILE A 1 146 ? 32.807 7.872 -43.381 1.00 32.34 146 ILE A CA 1
ATOM 1168 C C . ILE A 1 146 ? 34.235 8.350 -43.143 1.00 32.34 146 ILE A C 1
ATOM 1170 O O . ILE A 1 146 ? 34.470 9.408 -42.564 1.00 32.34 146 ILE A O 1
ATOM 1174 N N . GLU A 1 147 ? 35.196 7.527 -43.549 1.00 32.09 147 GLU A N 1
ATOM 1175 C CA . GLU A 1 147 ? 36.604 7.900 -43.584 1.00 32.09 147 GLU A CA 1
ATOM 1176 C C . GLU A 1 147 ? 36.843 8.679 -44.887 1.00 32.09 147 GLU A C 1
ATOM 1178 O O . GLU A 1 147 ? 36.963 8.109 -45.972 1.00 32.09 147 GLU A O 1
ATOM 1183 N N . ILE A 1 148 ? 36.833 10.011 -44.809 1.00 36.25 148 ILE A N 1
ATOM 1184 C CA . ILE A 1 148 ? 37.186 10.859 -45.952 1.00 36.25 148 ILE A CA 1
ATOM 1185 C C . ILE A 1 148 ? 38.714 10.913 -46.024 1.00 36.25 148 ILE A C 1
ATOM 1187 O O . ILE A 1 148 ? 39.348 11.664 -45.286 1.00 36.25 148 ILE A O 1
ATOM 1191 N N . GLN A 1 149 ? 39.321 10.124 -46.913 1.00 36.94 149 GLN A N 1
ATOM 1192 C CA . GLN A 1 149 ? 40.750 10.254 -47.202 1.00 36.94 149 GLN A CA 1
ATOM 1193 C C . GLN A 1 149 ? 41.021 11.519 -48.041 1.00 36.94 149 GLN A C 1
ATOM 1195 O O . GLN A 1 149 ? 40.441 11.669 -49.123 1.00 36.94 149 GLN A O 1
ATOM 1200 N N . PRO A 1 150 ? 41.919 12.428 -47.619 1.00 37.47 150 PRO A N 1
ATOM 1201 C CA . PRO A 1 150 ? 42.349 13.532 -48.468 1.00 37.47 150 PRO A CA 1
ATOM 1202 C C . PRO A 1 150 ? 43.248 13.020 -49.608 1.00 37.47 150 PRO A C 1
ATOM 1204 O O . PRO A 1 150 ? 44.256 12.345 -49.385 1.00 37.47 150 PRO A O 1
ATOM 1207 N N . LYS A 1 151 ? 42.883 13.364 -50.851 1.00 40.88 151 LYS A N 1
ATOM 1208 C CA . LYS A 1 151 ? 43.646 13.072 -52.077 1.00 40.88 151 LYS A CA 1
ATOM 1209 C C . LYS A 1 151 ? 45.074 13.626 -51.979 1.00 40.88 151 LYS A C 1
ATOM 1211 O O . LYS A 1 151 ? 45.267 14.837 -51.889 1.00 40.88 151 LYS A O 1
ATOM 1216 N N . LYS A 1 152 ? 46.075 12.748 -52.096 1.00 39.75 152 LYS A N 1
ATOM 1217 C CA . LYS A 1 152 ? 47.468 13.131 -52.366 1.00 39.75 152 LYS A CA 1
ATOM 1218 C C . LYS A 1 152 ? 47.561 13.741 -53.773 1.00 39.75 152 LYS A C 1
ATOM 1220 O O . LYS A 1 152 ? 47.174 13.098 -54.747 1.00 39.75 152 LYS A O 1
ATOM 1225 N N . LYS A 1 153 ? 48.074 14.971 -53.879 1.00 41.72 153 LYS A N 1
ATOM 1226 C CA . LYS A 1 153 ? 48.565 15.545 -55.142 1.00 41.72 153 LYS A CA 1
ATOM 1227 C C . LYS A 1 153 ? 49.923 14.906 -55.456 1.00 41.72 153 LYS A C 1
ATOM 1229 O O . LYS A 1 153 ? 50.838 15.004 -54.645 1.00 41.72 153 LYS A O 1
ATOM 1234 N N . CYS A 1 154 ? 50.013 14.245 -56.605 1.00 40.34 154 CYS A N 1
ATOM 1235 C CA . CYS A 1 154 ? 51.265 13.925 -57.288 1.00 40.34 154 CYS A CA 1
ATOM 1236 C C . CYS A 1 154 ? 51.543 14.993 -58.360 1.00 40.34 154 CYS A C 1
ATOM 1238 O O . CYS A 1 154 ? 50.588 15.603 -58.852 1.00 40.34 154 CYS A O 1
ATOM 1240 N N . CYS A 1 155 ? 52.827 15.094 -58.725 1.00 45.25 155 CYS A N 1
ATOM 1241 C CA . CYS A 1 155 ? 53.522 16.060 -59.591 1.00 45.25 155 CYS A CA 1
ATOM 1242 C C . CYS A 1 155 ? 54.072 17.280 -58.848 1.00 45.25 155 CYS A C 1
ATOM 1244 O O . CYS A 1 155 ? 53.280 18.178 -58.486 1.00 45.25 155 CYS A O 1
#

Nearest PDB structures (foldseek):
  9c1a-assembly1_A  TM=9.088E-01  e=1.129E-10  Homo sapiens
  5wds-assembly1_A  TM=9.005E-01  e=5.456E-10  Choanoflagellata
  7s0z-assembly2_C  TM=8.672E-01  e=2.482E-10  Homo sapiens
  2fn4-assembly1_A  TM=8.798E-01  e=9.851E-10  Homo sapiens
  2ht6-assembly2_B  TM=8.651E-01  e=3.429E-09  Homo sapiens

Foldseek 3Di:
DWDWDQAPNDIDIDDDDDPPPCPVPPPPVLVVLVPALEDEQEAEQLDPPRVVCSVVVLVSSVVSDPVLRYAYEYEHEDVVPVVSGPHDPVNQVVVCVVSVHHYDYYYPVVGPCVVVRVRVRVNVSVVSVVVVVVVVVVVPDDPPDDDDDDDDDDD

Solvent-accessible surface area (backbone atoms only — not comparable to full-atom values): 9405 Å² total; per-residue (Å²): 90,78,50,75,48,77,53,97,93,37,83,43,77,47,79,52,81,84,69,86,90,40,90,88,44,84,75,64,57,66,67,65,54,66,86,46,43,54,49,78,48,74,26,41,26,62,32,57,70,46,48,66,47,46,59,58,51,54,51,51,50,54,75,76,42,73,56,87,63,46,34,60,37,41,31,40,25,50,62,84,44,60,92,54,51,64,50,55,69,66,59,52,49,51,55,21,58,77,70,73,36,55,68,44,69,23,14,87,86,83,48,43,53,49,64,57,52,55,50,52,43,50,53,51,24,50,53,47,51,54,53,56,54,57,58,58,60,69,71,69,74,75,87,76,82,79,83,82,77,81,82,82,85,80,135